Protein AF-A0A8C2F950-F1 (afdb_monomer_lite)

Sequence (141 aa):
FVITGFSYAFPKAVSVFFKELIREFGVGYSDTAWISSILLAMLYGSGPICSILVNRFGCRPVMMVGGLFASLGMILASFATNIIHIYLCTGVITGLGLALNFQPSLIMLNRYFSEKRPLANGLETKPKPKPKLLDFTVFRD

InterPro domains:
  IPR011701 Major facilitator superfamily [PF07690] (2-123)
  IPR020846 Major facilitator superfamily domain [PS50850] (1-141)
  IPR036259 MFS transporter superfamily [G3DSA:1.20.1250.20] (1-124)
  IPR036259 MFS transporter superfamily [SSF103473] (2-123)
  IPR050327 Proton-linked Monocarboxylate Transporter [PTHR11360] (1-123)

pLDDT: mean 77.8, std 14.7, range [38.25, 92.0]

Radius of gyration: 22.77 Å; chains: 1; bounding box: 57×47×56 Å

Structure (mmCIF, N/CA/C/O backbone):
data_AF-A0A8C2F950-F1
#
_entry.id   AF-A0A8C2F950-F1
#
loop_
_atom_site.group_PDB
_atom_site.id
_atom_site.type_symbol
_atom_site.label_atom_id
_atom_site.label_alt_id
_atom_site.label_comp_id
_atom_site.label_asym_id
_atom_site.label_entity_id
_atom_site.label_seq_id
_atom_site.pdbx_PDB_ins_code
_atom_site.Cartn_x
_atom_site.Cartn_y
_atom_site.Cartn_z
_atom_site.occupancy
_atom_site.B_iso_or_equiv
_atom_site.auth_seq_id
_atom_site.auth_comp_id
_atom_site.auth_asym_id
_atom_site.auth_atom_id
_atom_site.pdbx_PDB_model_num
ATOM 1 N N . PHE A 1 1 ? 12.303 7.843 -8.791 1.00 64.69 1 PHE A N 1
ATOM 2 C CA . PHE A 1 1 ? 12.744 8.637 -7.623 1.00 64.69 1 PHE A CA 1
ATOM 3 C C . PHE A 1 1 ? 11.556 9.201 -6.848 1.00 64.69 1 PHE A C 1
ATOM 5 O O . PHE A 1 1 ? 11.370 8.787 -5.716 1.00 64.69 1 PHE A O 1
ATOM 12 N N . VAL A 1 2 ? 10.697 10.037 -7.455 1.00 76.44 2 VAL A N 1
ATOM 13 C CA . VAL A 1 2 ? 9.498 10.604 -6.790 1.00 76.44 2 VAL A CA 1
ATOM 14 C C . VAL A 1 2 ? 8.571 9.525 -6.206 1.00 76.44 2 VAL A C 1
ATOM 16 O O . VAL A 1 2 ? 8.246 9.574 -5.027 1.00 76.44 2 VAL A O 1
ATOM 19 N N . ILE A 1 3 ? 8.225 8.494 -6.987 1.00 76.38 3 ILE A N 1
ATOM 20 C CA . ILE A 1 3 ? 7.341 7.389 -6.553 1.00 76.38 3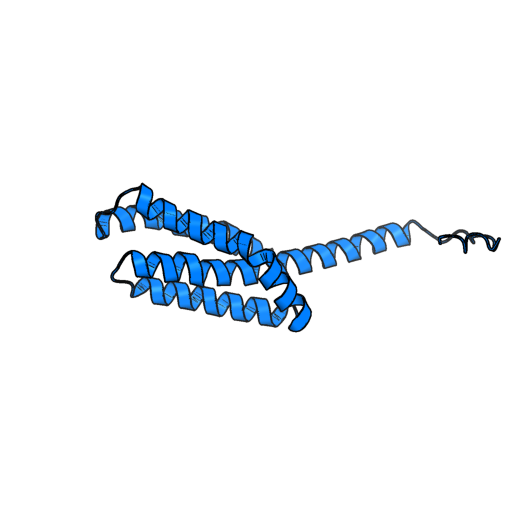 ILE A CA 1
ATOM 21 C C . ILE A 1 3 ? 7.955 6.578 -5.402 1.00 76.38 3 ILE A C 1
ATOM 23 O O . ILE A 1 3 ? 7.273 6.191 -4.456 1.00 76.38 3 ILE A O 1
ATOM 27 N N . THR A 1 4 ? 9.266 6.345 -5.468 1.00 77.00 4 THR A N 1
ATOM 28 C CA . THR A 1 4 ? 10.018 5.653 -4.417 1.00 77.00 4 THR A CA 1
ATOM 29 C C . THR A 1 4 ? 10.016 6.475 -3.127 1.00 77.00 4 THR A C 1
ATOM 31 O O . THR A 1 4 ? 9.742 5.932 -2.063 1.00 77.00 4 THR A O 1
ATOM 34 N N . GLY A 1 5 ? 10.244 7.790 -3.222 1.00 80.81 5 GLY A N 1
ATOM 35 C CA . GLY A 1 5 ? 10.156 8.710 -2.086 1.00 80.81 5 GLY A CA 1
ATOM 36 C C . GLY A 1 5 ? 8.760 8.733 -1.464 1.00 80.81 5 GLY A C 1
ATOM 37 O O . GLY A 1 5 ? 8.637 8.600 -0.250 1.00 80.81 5 GLY A O 1
ATOM 38 N N . PHE A 1 6 ? 7.712 8.798 -2.290 1.00 81.06 6 PHE A N 1
ATOM 39 C CA . PHE A 1 6 ? 6.324 8.720 -1.830 1.00 81.06 6 PHE A CA 1
ATOM 40 C C . PHE A 1 6 ? 6.038 7.407 -1.090 1.00 81.06 6 PHE A C 1
ATOM 42 O O . PHE A 1 6 ? 5.503 7.432 0.014 1.00 81.06 6 PHE A O 1
ATOM 49 N N . SER A 1 7 ? 6.471 6.268 -1.640 1.00 80.69 7 SER A N 1
ATOM 50 C CA . SER A 1 7 ? 6.240 4.950 -1.029 1.00 80.69 7 SER A CA 1
ATOM 51 C C . SER A 1 7 ? 6.918 4.792 0.336 1.00 80.69 7 SER A C 1
ATOM 53 O O . SER A 1 7 ? 6.378 4.112 1.200 1.00 80.69 7 SER A O 1
ATOM 55 N N . TYR A 1 8 ? 8.071 5.431 0.563 1.00 80.19 8 TYR A N 1
ATOM 56 C CA . TYR A 1 8 ? 8.733 5.428 1.874 1.00 80.19 8 TYR A CA 1
ATOM 57 C C . TYR A 1 8 ? 8.179 6.480 2.843 1.00 80.19 8 TYR A C 1
ATOM 59 O O . TYR A 1 8 ? 8.191 6.262 4.056 1.00 80.19 8 TYR A O 1
ATOM 67 N N . ALA A 1 9 ? 7.709 7.621 2.335 1.00 84.31 9 ALA A N 1
ATOM 68 C CA . ALA A 1 9 ? 7.121 8.679 3.154 1.00 84.31 9 ALA A CA 1
ATOM 69 C C . ALA A 1 9 ? 5.719 8.306 3.653 1.00 84.31 9 ALA A C 1
ATOM 71 O O . ALA A 1 9 ? 5.360 8.635 4.783 1.00 84.31 9 ALA A O 1
ATOM 72 N N . PHE A 1 10 ? 4.945 7.584 2.842 1.00 82.00 10 PHE A N 1
ATOM 73 C CA . PHE A 1 10 ? 3.549 7.282 3.131 1.00 82.00 10 PHE A CA 1
ATOM 74 C C . PHE A 1 10 ? 3.343 6.465 4.422 1.00 82.00 10 PHE A C 1
ATOM 76 O O . PHE A 1 10 ? 2.598 6.934 5.281 1.00 82.00 10 PHE A O 1
ATOM 83 N N . PRO A 1 11 ? 4.035 5.329 4.665 1.00 79.81 11 PRO A N 1
ATOM 84 C CA . PRO A 1 11 ? 3.898 4.591 5.923 1.00 79.81 11 PRO A CA 1
ATOM 85 C C . PRO A 1 11 ? 4.268 5.438 7.146 1.00 79.81 11 PRO A C 1
ATOM 87 O O . PRO A 1 11 ? 3.645 5.319 8.196 1.00 79.81 11 PRO A O 1
ATOM 90 N N . LYS A 1 12 ? 5.255 6.337 7.013 1.00 81.31 12 LYS A N 1
ATOM 91 C CA . LYS A 1 12 ? 5.642 7.248 8.100 1.00 81.31 12 LYS A CA 1
ATOM 92 C C . LYS A 1 12 ? 4.563 8.286 8.393 1.00 81.31 12 LYS A C 1
ATOM 94 O O . LYS A 1 12 ? 4.314 8.564 9.560 1.00 81.31 12 LYS A O 1
ATOM 99 N N . ALA A 1 13 ? 3.931 8.837 7.358 1.00 85.00 13 ALA A N 1
ATOM 100 C CA . ALA A 1 13 ? 2.818 9.765 7.522 1.00 85.00 13 ALA A CA 1
ATOM 101 C C . ALA A 1 13 ? 1.617 9.073 8.185 1.00 85.00 13 ALA A C 1
ATOM 103 O O . ALA A 1 13 ? 1.060 9.610 9.138 1.00 85.00 13 ALA A O 1
ATOM 104 N N . VAL A 1 14 ? 1.282 7.851 7.752 1.00 81.19 14 VAL A N 1
ATOM 105 C CA . VAL A 1 14 ? 0.211 7.033 8.349 1.00 81.19 14 VAL A CA 1
ATOM 106 C C . VAL A 1 14 ? 0.457 6.780 9.842 1.00 81.19 14 VAL A C 1
ATOM 108 O O . VAL A 1 14 ? -0.471 6.904 10.638 1.00 81.19 14 VAL A O 1
ATOM 111 N N . SER A 1 15 ? 1.706 6.541 10.251 1.00 82.56 15 SER A N 1
ATOM 112 C CA . SER A 1 15 ? 2.059 6.351 11.666 1.00 82.56 15 SER A CA 1
ATOM 113 C C . SER A 1 15 ? 1.760 7.558 12.565 1.00 82.56 15 SER A C 1
ATOM 115 O O . SER A 1 15 ? 1.595 7.379 13.769 1.00 82.56 15 SER A O 1
ATOM 117 N N . VAL A 1 16 ? 1.677 8.783 12.030 1.00 86.38 16 VAL A N 1
ATOM 118 C CA . VAL A 1 16 ? 1.291 9.966 12.826 1.00 86.38 16 VAL A CA 1
ATOM 119 C C . VAL A 1 16 ? -0.190 9.906 13.205 1.00 86.38 16 VAL A C 1
ATOM 121 O O . VAL A 1 16 ? -0.550 10.239 14.334 1.00 86.38 16 VAL A O 1
ATOM 124 N N . PHE A 1 17 ? -1.038 9.400 12.305 1.00 83.56 17 PHE A N 1
ATOM 125 C CA . PHE A 1 17 ? -2.477 9.256 12.544 1.00 83.56 17 PHE A CA 1
ATOM 126 C C . PHE A 1 17 ? -2.809 8.201 13.602 1.00 83.56 17 PHE A C 1
ATOM 128 O O . PHE A 1 17 ? -3.893 8.232 14.173 1.00 83.56 17 PHE A O 1
ATOM 135 N N . PHE A 1 18 ? -1.880 7.298 13.919 1.00 83.19 18 PHE A N 1
ATOM 136 C CA . PHE A 1 18 ? -2.088 6.252 14.921 1.00 83.19 18 PHE A CA 1
ATOM 137 C C . PHE A 1 18 ? -2.426 6.795 16.306 1.00 83.19 18 PHE A C 1
ATOM 139 O O . PHE A 1 18 ? -3.241 6.200 17.005 1.00 83.19 18 PHE A O 1
ATOM 146 N N . LYS A 1 19 ? -1.852 7.940 16.695 1.00 83.25 19 LYS A N 1
ATOM 147 C CA . LYS A 1 19 ? -2.196 8.574 17.974 1.00 83.25 19 LYS A CA 1
ATOM 148 C C . LYS A 1 19 ? -3.648 9.041 18.020 1.00 83.25 19 LYS A C 1
ATOM 150 O O . LYS A 1 19 ? -4.303 8.837 19.036 1.00 83.25 19 LYS A O 1
ATOM 155 N N . GLU A 1 20 ? -4.143 9.640 16.941 1.00 85.50 20 GLU A N 1
ATOM 156 C CA . GLU A 1 20 ? -5.535 10.099 16.879 1.00 85.50 20 GLU A CA 1
ATOM 157 C C . GLU A 1 20 ? -6.505 8.919 16.777 1.00 85.50 20 GLU A C 1
ATOM 159 O O . GLU A 1 20 ? -7.503 8.889 17.486 1.00 85.50 20 GLU A O 1
ATOM 164 N N . LEU A 1 21 ? -6.152 7.881 16.013 1.00 83.25 21 LEU A N 1
ATOM 165 C CA . LEU A 1 21 ? -6.899 6.621 15.931 1.00 83.25 21 LEU A CA 1
ATOM 166 C C . LEU A 1 21 ? -7.121 5.969 17.303 1.00 83.25 21 LEU A C 1
ATOM 168 O O . LEU A 1 21 ? -8.235 5.561 17.624 1.00 83.25 21 LEU A O 1
ATOM 172 N N . ILE A 1 22 ? -6.078 5.913 18.133 1.00 84.62 22 ILE A N 1
ATOM 173 C CA . ILE A 1 22 ? -6.172 5.409 19.512 1.00 84.62 22 ILE A CA 1
ATOM 174 C C . ILE A 1 22 ? -7.129 6.268 20.343 1.00 84.62 22 ILE A C 1
ATOM 176 O O . ILE A 1 22 ? -7.908 5.739 21.134 1.00 84.62 22 ILE A O 1
ATOM 180 N N . ARG A 1 23 ? -7.083 7.591 20.164 1.00 83.38 23 ARG A N 1
ATOM 181 C CA . ARG A 1 23 ? -7.877 8.545 20.943 1.00 83.38 23 ARG A CA 1
ATOM 182 C C . ARG A 1 23 ? -9.359 8.519 20.575 1.00 83.38 23 ARG A C 1
ATOM 184 O O . ARG A 1 23 ? -10.197 8.660 21.457 1.00 83.38 23 ARG A O 1
ATOM 191 N N . GLU A 1 24 ? -9.664 8.331 19.297 1.00 83.00 24 GLU A N 1
ATOM 192 C CA . GLU A 1 24 ? -11.024 8.391 18.757 1.00 83.00 24 GLU A CA 1
ATOM 193 C C . GLU A 1 24 ? -11.761 7.053 18.868 1.00 83.00 24 GLU A C 1
ATOM 195 O O . GLU A 1 24 ? -12.936 7.022 19.226 1.00 83.00 24 GLU A O 1
ATOM 200 N N . PHE A 1 25 ? -11.061 5.935 18.650 1.00 80.12 25 PHE A N 1
ATOM 201 C CA . PHE A 1 25 ? -11.647 4.596 18.762 1.00 80.12 25 PHE A CA 1
ATOM 202 C C . PHE A 1 25 ? -11.437 3.944 20.138 1.00 80.12 25 PHE A C 1
ATOM 204 O O . PHE A 1 25 ? -12.017 2.893 20.401 1.00 80.12 25 PHE A O 1
ATOM 211 N N . GLY A 1 26 ? -10.610 4.528 21.015 1.00 78.56 26 GLY A N 1
ATOM 212 C CA . GLY A 1 26 ? -10.317 3.978 22.347 1.00 78.56 26 GLY A CA 1
ATOM 213 C C . GLY A 1 26 ? -9.576 2.634 22.321 1.00 78.56 26 GLY A C 1
ATOM 214 O O . GLY A 1 26 ? -9.678 1.853 23.264 1.00 78.56 26 GLY A O 1
ATOM 215 N N . VAL A 1 27 ? -8.870 2.338 21.227 1.00 79.94 27 VAL A N 1
ATOM 216 C CA . VAL A 1 27 ? -8.220 1.044 20.960 1.00 79.94 27 VAL A CA 1
ATOM 217 C C . VAL A 1 27 ? -6.797 0.973 21.506 1.00 79.94 27 VAL A C 1
ATOM 219 O O . VAL A 1 27 ? -6.133 1.991 21.703 1.00 79.94 27 VAL A O 1
ATOM 222 N N . GLY A 1 28 ? -6.295 -0.241 21.736 1.00 82.81 28 GLY A N 1
ATOM 223 C CA . GLY A 1 28 ? -4.949 -0.441 22.261 1.00 82.81 28 GLY A CA 1
ATOM 224 C C . GLY A 1 28 ? -3.845 -0.064 21.265 1.00 82.81 28 GLY A C 1
ATOM 225 O O . GLY A 1 28 ? -4.020 -0.071 20.043 1.00 82.81 28 GLY A O 1
ATOM 226 N N . TYR A 1 29 ? -2.640 0.185 21.786 1.00 81.06 29 TYR A N 1
ATOM 227 C CA . TYR A 1 29 ? -1.440 0.358 20.955 1.00 81.06 29 TYR A CA 1
ATOM 228 C C . TYR A 1 29 ? -1.169 -0.866 20.065 1.00 81.06 29 TYR A C 1
ATOM 230 O O . TYR A 1 29 ? -0.753 -0.710 18.917 1.00 81.06 29 TYR A O 1
ATOM 238 N N . SER A 1 30 ? -1.449 -2.072 20.571 1.00 84.81 30 SER A N 1
ATOM 239 C CA . SER A 1 30 ? -1.307 -3.327 19.826 1.00 84.81 30 SER A CA 1
ATOM 240 C C . SER A 1 30 ? -2.205 -3.362 18.592 1.00 84.81 30 SER A C 1
ATOM 242 O O . SER A 1 30 ? -1.740 -3.716 17.512 1.00 84.81 30 SER A O 1
ATOM 244 N N . ASP A 1 31 ? -3.461 -2.932 18.725 1.00 83.81 31 ASP A N 1
ATOM 245 C CA . ASP A 1 31 ? -4.436 -2.921 17.630 1.00 83.81 31 ASP A CA 1
ATOM 246 C C . ASP A 1 31 ? -3.975 -1.988 16.511 1.00 83.81 31 ASP A C 1
ATOM 248 O O . ASP A 1 31 ? -4.006 -2.330 15.331 1.00 83.81 31 ASP A O 1
ATOM 252 N N . THR A 1 32 ? -3.455 -0.820 16.865 1.00 82.88 32 THR A N 1
ATOM 253 C CA . THR A 1 32 ? -2.997 0.148 15.865 1.00 82.88 32 THR A CA 1
ATOM 254 C C . THR A 1 32 ? -1.702 -0.312 15.178 1.00 82.88 32 THR A C 1
ATOM 256 O O . THR A 1 32 ? -1.518 -0.097 13.978 1.00 82.88 32 THR A O 1
ATOM 259 N N . ALA A 1 33 ? -0.831 -1.033 15.894 1.00 85.94 33 ALA A N 1
ATOM 260 C CA . ALA A 1 33 ? 0.381 -1.623 15.323 1.00 85.94 33 ALA A CA 1
ATOM 261 C C . ALA A 1 33 ? 0.077 -2.662 14.227 1.00 85.94 33 ALA A C 1
ATOM 263 O O . ALA A 1 33 ? 0.827 -2.753 13.249 1.00 85.94 33 ALA A O 1
ATOM 264 N N . TRP A 1 34 ? -1.045 -3.386 14.328 1.00 87.12 34 TRP A N 1
ATOM 265 C CA . TRP A 1 34 ? -1.484 -4.307 13.276 1.00 87.12 34 TRP A CA 1
ATOM 266 C C . TRP A 1 34 ? -1.721 -3.608 11.934 1.00 87.12 34 TRP A C 1
ATOM 268 O O . TRP A 1 34 ? -1.426 -4.208 10.902 1.00 87.12 34 TRP A O 1
ATOM 278 N N . ILE A 1 35 ? -2.156 -2.338 11.917 1.00 86.94 35 ILE A N 1
ATOM 279 C CA . ILE A 1 35 ? -2.349 -1.575 10.668 1.00 86.94 35 ILE A CA 1
ATOM 280 C C . ILE A 1 35 ? -1.028 -1.499 9.895 1.00 86.94 35 ILE A C 1
ATOM 282 O O . ILE A 1 35 ? -0.968 -1.867 8.720 1.00 86.94 35 ILE A O 1
ATOM 286 N N . SER A 1 36 ? 0.041 -1.057 10.564 1.00 86.44 36 SER A N 1
ATOM 287 C CA . SER A 1 36 ? 1.368 -0.946 9.950 1.00 86.44 36 SER A CA 1
ATOM 288 C C . SER A 1 36 ? 1.941 -2.303 9.569 1.00 86.44 36 SER A C 1
ATOM 290 O O . SER A 1 36 ? 2.508 -2.433 8.485 1.00 86.44 36 SER A O 1
ATOM 292 N N . SER A 1 37 ? 1.769 -3.321 10.415 1.00 89.69 37 SER A N 1
ATOM 293 C CA . SER A 1 37 ? 2.235 -4.677 10.111 1.00 89.69 37 SER A CA 1
ATOM 294 C C . SER A 1 37 ? 1.567 -5.238 8.858 1.00 89.69 37 SER A C 1
ATOM 296 O O . SER A 1 37 ? 2.264 -5.759 7.992 1.00 89.69 37 SER A O 1
ATOM 298 N N . ILE A 1 38 ? 0.247 -5.083 8.713 1.00 90.75 38 ILE A N 1
ATOM 299 C CA . ILE A 1 38 ? -0.494 -5.530 7.524 1.00 90.75 38 ILE A CA 1
ATOM 300 C C . ILE A 1 38 ? -0.067 -4.722 6.296 1.00 90.75 38 ILE A C 1
ATOM 302 O O . ILE A 1 38 ? 0.189 -5.304 5.245 1.00 90.75 38 ILE A O 1
ATOM 306 N N . LEU A 1 39 ? 0.071 -3.401 6.425 1.00 88.56 39 LEU A N 1
ATOM 307 C CA . LEU A 1 39 ? 0.513 -2.544 5.325 1.00 88.56 39 LEU A CA 1
ATOM 308 C C . LEU A 1 39 ? 1.897 -2.959 4.807 1.00 88.56 39 LEU A C 1
ATOM 310 O O . LEU A 1 39 ? 2.076 -3.119 3.599 1.00 88.56 39 LEU A O 1
ATOM 314 N N . LEU A 1 40 ? 2.866 -3.183 5.702 1.00 87.25 40 LEU A N 1
ATOM 315 C CA . LEU A 1 40 ? 4.195 -3.672 5.323 1.00 87.25 40 LEU A CA 1
ATOM 316 C C . LEU A 1 40 ? 4.134 -5.101 4.771 1.00 87.25 40 LEU A C 1
ATOM 318 O O . LEU A 1 40 ? 4.791 -5.392 3.771 1.00 87.25 40 LEU A O 1
ATOM 322 N N . ALA A 1 41 ? 3.342 -5.985 5.381 1.00 90.62 41 ALA A N 1
ATOM 323 C CA . ALA A 1 41 ? 3.176 -7.356 4.908 1.00 90.62 41 ALA A CA 1
ATOM 324 C C . ALA A 1 41 ? 2.636 -7.388 3.475 1.00 90.62 41 ALA A C 1
ATOM 326 O O . ALA A 1 41 ? 3.137 -8.154 2.658 1.00 90.62 41 ALA A O 1
ATOM 327 N N . MET A 1 42 ? 1.687 -6.517 3.130 1.00 89.25 42 MET A N 1
ATOM 328 C CA . MET A 1 42 ? 1.188 -6.393 1.760 1.00 89.25 42 MET A CA 1
ATOM 329 C C . MET A 1 42 ? 2.218 -5.747 0.831 1.00 89.25 42 MET A C 1
ATOM 331 O O . MET A 1 42 ? 2.380 -6.211 -0.301 1.00 89.25 42 MET A O 1
ATOM 335 N N . LEU A 1 43 ? 2.952 -4.734 1.305 1.00 86.50 43 LEU A N 1
ATOM 336 C CA . LEU A 1 43 ? 4.001 -4.061 0.536 1.00 86.50 43 LEU A CA 1
ATOM 337 C C . LEU A 1 43 ? 5.086 -5.039 0.066 1.00 86.50 43 LEU A C 1
ATOM 339 O O . LEU A 1 43 ? 5.455 -5.039 -1.107 1.00 86.50 43 LEU A O 1
ATOM 343 N N . TYR A 1 44 ? 5.576 -5.885 0.972 1.00 84.94 44 TYR A N 1
ATOM 344 C CA . TYR A 1 44 ? 6.621 -6.865 0.666 1.00 84.94 44 TYR A CA 1
ATOM 345 C C . TYR A 1 44 ? 6.056 -8.183 0.118 1.00 84.94 44 TYR A C 1
ATOM 347 O O . TYR A 1 44 ? 6.646 -8.787 -0.778 1.00 84.94 44 TYR A O 1
ATOM 355 N N . GLY A 1 45 ? 4.896 -8.619 0.609 1.00 87.25 45 GLY A N 1
ATOM 356 C CA . GLY A 1 45 ? 4.276 -9.896 0.251 1.00 87.25 45 GLY A CA 1
ATOM 357 C C . GLY A 1 45 ? 3.695 -9.933 -1.161 1.00 87.25 45 GLY A C 1
ATOM 358 O O . GLY A 1 45 ? 3.652 -10.993 -1.779 1.00 87.25 45 GLY A O 1
ATOM 359 N N . SER A 1 46 ? 3.310 -8.785 -1.727 1.00 86.50 46 SER A N 1
ATOM 360 C CA . SER A 1 46 ? 2.790 -8.709 -3.102 1.00 86.50 46 SER A CA 1
ATOM 361 C C . SER A 1 46 ? 3.872 -8.541 -4.180 1.00 86.50 46 SER A C 1
ATOM 363 O O . SER A 1 46 ? 3.553 -8.343 -5.355 1.00 86.50 46 SER A O 1
ATOM 365 N N . GLY A 1 47 ? 5.152 -8.705 -3.825 1.00 83.62 47 GLY A N 1
ATOM 366 C CA . GLY A 1 47 ? 6.282 -8.711 -4.760 1.00 83.62 47 GLY A CA 1
ATOM 367 C C . GLY A 1 47 ? 6.106 -9.612 -6.000 1.00 83.62 47 GLY A C 1
ATOM 368 O O . GLY A 1 47 ? 6.250 -9.109 -7.120 1.00 83.62 47 GLY A O 1
ATOM 369 N N . PRO A 1 48 ? 5.759 -10.913 -5.867 1.00 85.12 48 PRO A N 1
ATOM 370 C CA . PRO A 1 48 ? 5.568 -11.793 -7.024 1.00 85.12 48 PRO A CA 1
ATOM 371 C C . PRO A 1 48 ? 4.362 -11.391 -7.884 1.00 85.12 48 PRO A C 1
ATOM 373 O O . PRO A 1 48 ? 4.449 -11.410 -9.111 1.00 85.12 48 PRO A O 1
ATOM 376 N N . ILE A 1 49 ? 3.266 -10.952 -7.258 1.00 85.81 49 ILE A N 1
ATOM 377 C CA . ILE A 1 49 ? 2.060 -10.474 -7.954 1.00 85.81 49 ILE A CA 1
ATOM 378 C C . ILE A 1 49 ? 2.390 -9.245 -8.802 1.00 85.81 49 ILE A C 1
ATOM 380 O O . ILE A 1 49 ? 2.045 -9.195 -9.985 1.00 85.81 49 ILE A O 1
ATOM 384 N N . CYS A 1 50 ? 3.125 -8.291 -8.228 1.00 84.31 50 CYS A N 1
ATOM 385 C CA . CYS A 1 50 ? 3.599 -7.116 -8.948 1.00 84.31 50 CYS A CA 1
ATOM 386 C C . CYS A 1 50 ? 4.500 -7.503 -10.126 1.00 84.31 50 CYS A C 1
ATOM 388 O O . CYS A 1 50 ? 4.356 -6.944 -11.211 1.00 84.31 50 CYS A O 1
ATOM 390 N N . SER A 1 51 ? 5.402 -8.471 -9.937 1.00 84.25 51 SER A N 1
ATOM 391 C CA . SER A 1 51 ? 6.299 -8.950 -10.997 1.00 84.25 51 SER A CA 1
ATOM 392 C C . SER A 1 51 ? 5.523 -9.504 -12.198 1.00 84.25 51 SER A C 1
ATOM 394 O O . SER A 1 51 ? 5.773 -9.110 -13.339 1.00 84.25 51 SER A O 1
ATOM 396 N N . ILE A 1 52 ? 4.514 -10.346 -11.946 1.00 85.56 52 ILE A N 1
ATOM 397 C CA . ILE A 1 52 ? 3.667 -10.927 -12.998 1.00 85.56 52 ILE A CA 1
ATOM 398 C C . ILE A 1 52 ? 2.871 -9.832 -13.722 1.00 85.56 52 ILE A C 1
ATOM 400 O O . ILE A 1 52 ? 2.826 -9.814 -14.955 1.00 85.56 52 ILE A O 1
ATOM 404 N N . LEU A 1 53 ? 2.277 -8.892 -12.976 1.00 83.50 53 LEU A N 1
ATOM 405 C CA . LEU A 1 53 ? 1.506 -7.785 -13.550 1.00 83.50 53 LEU A CA 1
ATOM 406 C C . LEU A 1 53 ? 2.364 -6.894 -14.449 1.00 83.50 53 LEU A C 1
ATOM 408 O O . LEU A 1 53 ? 1.951 -6.561 -15.560 1.00 83.50 53 LEU A O 1
ATOM 412 N N . VAL A 1 54 ? 3.566 -6.538 -13.994 1.00 83.50 54 VAL A N 1
ATOM 413 C CA . VAL A 1 54 ? 4.505 -5.717 -14.767 1.00 83.50 54 VAL A CA 1
ATOM 414 C C . VAL A 1 54 ? 4.966 -6.447 -16.024 1.00 83.50 54 VAL A C 1
ATOM 416 O O . VAL A 1 54 ? 5.070 -5.816 -17.075 1.00 83.50 54 VAL A O 1
ATOM 419 N N . ASN A 1 55 ? 5.196 -7.759 -15.952 1.00 83.56 55 ASN A N 1
ATOM 420 C CA . ASN A 1 55 ? 5.607 -8.538 -17.118 1.00 83.56 55 ASN A CA 1
ATOM 421 C C . ASN A 1 55 ? 4.496 -8.631 -18.181 1.00 83.56 55 ASN A C 1
ATOM 423 O O . ASN A 1 55 ? 4.784 -8.629 -19.374 1.00 83.56 55 ASN A O 1
ATOM 427 N N . ARG A 1 56 ? 3.222 -8.678 -17.764 1.00 85.75 56 ARG A N 1
ATOM 428 C CA . ARG A 1 56 ? 2.079 -8.830 -18.681 1.00 85.75 56 ARG A CA 1
ATOM 429 C C . ARG A 1 56 ? 1.545 -7.507 -19.238 1.00 85.75 56 ARG A C 1
ATOM 431 O O . ARG A 1 56 ? 1.204 -7.445 -20.413 1.00 85.75 56 ARG A O 1
ATOM 438 N N . PHE A 1 57 ? 1.451 -6.468 -18.406 1.00 81.25 57 PHE A N 1
ATOM 439 C CA . PHE A 1 57 ? 0.832 -5.181 -18.761 1.00 81.25 57 PHE A CA 1
ATOM 440 C C . PHE A 1 57 ? 1.847 -4.040 -18.944 1.00 81.25 57 PHE A C 1
ATOM 442 O O . PHE A 1 57 ? 1.496 -2.970 -19.440 1.00 81.25 57 PHE A O 1
ATOM 449 N N . GLY A 1 58 ? 3.110 -4.246 -18.562 1.00 82.19 58 GLY A N 1
ATOM 450 C CA . GLY A 1 58 ? 4.149 -3.217 -18.565 1.00 82.19 58 GLY A CA 1
ATOM 451 C C . GLY A 1 58 ? 4.118 -2.309 -17.327 1.00 82.19 58 GLY A C 1
ATOM 452 O O . GLY A 1 58 ? 3.148 -2.260 -16.576 1.00 82.19 58 GLY A O 1
ATOM 453 N N . CYS A 1 59 ? 5.192 -1.542 -17.106 1.00 79.69 59 CYS A N 1
ATOM 454 C CA . CYS A 1 59 ? 5.332 -0.700 -15.905 1.00 79.69 59 CYS A CA 1
ATOM 455 C C . CYS A 1 59 ? 4.320 0.456 -15.817 1.00 79.69 59 CYS A C 1
ATOM 457 O O . CYS A 1 59 ? 3.909 0.824 -14.721 1.00 79.69 59 CYS A O 1
ATOM 459 N N . ARG A 1 60 ? 3.942 1.069 -16.947 1.00 82.12 60 ARG A N 1
ATOM 460 C CA . ARG A 1 60 ? 3.117 2.293 -16.972 1.00 82.12 60 ARG A CA 1
ATOM 461 C C . ARG A 1 60 ? 1.694 2.099 -16.419 1.00 82.12 60 ARG A C 1
ATOM 463 O O . ARG A 1 60 ? 1.351 2.813 -15.477 1.00 82.12 60 ARG A O 1
ATOM 470 N N . PRO A 1 61 ? 0.872 1.173 -16.950 1.00 85.06 61 PRO A N 1
ATOM 471 C CA . PRO A 1 61 ? -0.496 1.001 -16.464 1.00 85.06 61 PRO A CA 1
ATOM 472 C C . PRO A 1 61 ? -0.538 0.458 -15.033 1.00 85.06 61 PRO A C 1
ATOM 474 O O . PRO A 1 61 ? -1.393 0.871 -14.257 1.00 85.06 61 PRO A O 1
ATOM 477 N N . VAL A 1 62 ? 0.422 -0.389 -14.643 1.00 87.38 62 VAL A N 1
ATOM 478 C CA . VAL A 1 62 ? 0.500 -0.928 -13.275 1.00 87.38 62 VAL A CA 1
ATOM 479 C C . VAL A 1 62 ? 0.683 0.190 -12.241 1.00 87.38 62 VAL A C 1
ATOM 481 O O . VAL A 1 62 ? -0.013 0.195 -11.228 1.00 87.38 62 VAL A O 1
ATOM 484 N N . MET A 1 63 ? 1.534 1.187 -12.521 1.00 85.81 63 MET A N 1
ATOM 485 C CA . MET A 1 63 ? 1.687 2.358 -11.643 1.00 85.81 63 MET A CA 1
ATOM 486 C C . MET A 1 63 ? 0.402 3.197 -11.555 1.00 85.81 63 MET A C 1
ATOM 488 O O . MET A 1 63 ? 0.018 3.617 -10.465 1.00 85.81 63 MET A O 1
ATOM 492 N N . MET A 1 64 ? -0.298 3.415 -12.677 1.00 88.31 64 MET A N 1
ATOM 493 C CA . MET A 1 64 ? -1.567 4.161 -12.679 1.00 88.31 64 MET A CA 1
ATOM 494 C C . MET A 1 64 ? -2.647 3.459 -11.848 1.00 88.31 64 MET A C 1
ATOM 496 O O . MET A 1 64 ? -3.297 4.096 -11.019 1.00 88.31 64 MET A O 1
ATOM 500 N N . VAL A 1 65 ? -2.799 2.142 -12.017 1.00 90.12 65 VAL A N 1
ATOM 501 C CA . VAL A 1 65 ? -3.761 1.339 -11.247 1.00 90.12 65 VAL A CA 1
ATOM 502 C C . VAL A 1 65 ? -3.400 1.327 -9.763 1.00 90.12 65 VAL A C 1
ATOM 504 O O . VAL A 1 65 ? -4.282 1.496 -8.923 1.00 90.12 65 VAL A O 1
ATOM 507 N N . GLY A 1 66 ? -2.115 1.204 -9.420 1.00 88.94 66 GLY A N 1
ATOM 508 C CA . GLY A 1 66 ? -1.669 1.275 -8.029 1.00 88.94 66 GLY A CA 1
ATOM 509 C C . GLY A 1 66 ? -2.000 2.619 -7.371 1.00 88.94 66 GLY A C 1
ATOM 510 O O . GLY A 1 66 ? -2.426 2.653 -6.218 1.00 88.94 66 GLY A O 1
ATOM 511 N N . GLY A 1 67 ? -1.845 3.732 -8.099 1.00 88.44 67 GLY A N 1
ATOM 512 C CA . GLY A 1 67 ? -2.196 5.070 -7.604 1.00 88.44 67 GLY A CA 1
ATOM 513 C C . GLY A 1 67 ? -3.704 5.256 -7.401 1.00 88.44 67 GLY A C 1
ATOM 514 O O . GLY A 1 67 ? -4.132 5.839 -6.402 1.00 88.44 67 GLY A O 1
ATOM 515 N N . LEU A 1 68 ? -4.519 4.700 -8.303 1.00 91.38 68 LEU A N 1
ATOM 516 C CA . LEU A 1 68 ? -5.977 4.657 -8.149 1.00 91.38 68 LEU A CA 1
ATOM 517 C C . LEU A 1 68 ? -6.388 3.836 -6.923 1.00 91.38 68 LEU A C 1
ATOM 519 O O . LEU A 1 68 ? -7.200 4.295 -6.129 1.00 91.38 68 LEU A O 1
ATOM 523 N N . PHE A 1 69 ? -5.781 2.669 -6.709 1.00 90.56 69 PHE A N 1
ATOM 524 C CA . PHE A 1 69 ? -6.0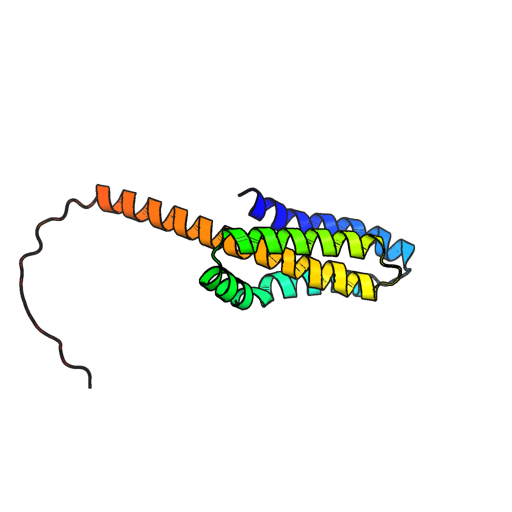38 1.861 -5.514 1.00 90.56 69 PHE A CA 1
ATOM 525 C C . PHE A 1 69 ? -5.635 2.584 -4.224 1.00 90.56 69 PHE A C 1
ATOM 527 O O . PHE A 1 69 ? -6.394 2.574 -3.260 1.00 90.56 69 PHE A O 1
ATOM 534 N N . ALA A 1 70 ? -4.480 3.254 -4.209 1.00 88.94 70 ALA A N 1
ATOM 535 C CA . ALA A 1 70 ? -4.025 4.002 -3.039 1.00 88.94 70 ALA A CA 1
ATOM 536 C C . ALA A 1 70 ? -4.946 5.191 -2.708 1.00 88.94 70 ALA A C 1
ATOM 538 O O . ALA A 1 70 ? -5.291 5.399 -1.546 1.00 88.94 70 ALA A O 1
ATOM 539 N N . SER A 1 71 ? -5.382 5.946 -3.721 1.00 90.00 71 SER A N 1
ATOM 540 C CA . SER A 1 71 ? -6.335 7.050 -3.528 1.00 90.00 71 SER A CA 1
ATOM 541 C C . SER A 1 71 ? -7.708 6.547 -3.082 1.00 90.00 71 SER A C 1
ATOM 543 O O . SER A 1 71 ? -8.267 7.083 -2.127 1.00 90.00 71 SER A O 1
ATOM 545 N N . LEU A 1 72 ? -8.215 5.471 -3.689 1.00 92.00 72 LEU A N 1
ATOM 546 C CA . LEU A 1 72 ? -9.477 4.848 -3.294 1.00 92.00 72 LEU A CA 1
ATOM 547 C C . LEU A 1 72 ? -9.426 4.334 -1.848 1.00 92.00 72 LEU A C 1
ATOM 549 O O . LEU A 1 72 ? -10.341 4.600 -1.074 1.00 92.00 72 LEU A O 1
ATOM 553 N N . GLY A 1 73 ? -8.342 3.656 -1.463 1.00 90.12 73 GLY A N 1
ATOM 554 C CA . GLY A 1 73 ? -8.142 3.167 -0.099 1.00 90.12 73 GLY A CA 1
ATOM 555 C C . GLY A 1 73 ? -8.119 4.295 0.932 1.00 90.12 73 GLY A C 1
ATOM 556 O O . GLY A 1 73 ? -8.678 4.145 2.016 1.00 90.12 73 GLY A O 1
ATOM 557 N N . MET A 1 74 ? -7.555 5.453 0.581 1.00 87.25 74 MET A N 1
ATOM 558 C CA . MET A 1 74 ? -7.510 6.615 1.470 1.00 87.25 74 MET A CA 1
ATOM 559 C C . MET A 1 74 ? -8.860 7.334 1.584 1.00 87.25 74 MET A C 1
ATOM 561 O O . MET A 1 74 ? -9.243 7.739 2.680 1.00 87.25 74 MET A O 1
ATOM 565 N N . ILE A 1 75 ? -9.617 7.433 0.487 1.00 90.94 75 ILE A N 1
ATOM 566 C CA . ILE A 1 75 ? -10.989 7.964 0.509 1.00 90.94 75 ILE A CA 1
ATOM 567 C C . ILE A 1 75 ? -11.883 7.056 1.359 1.00 90.94 75 ILE A C 1
ATOM 569 O O . ILE A 1 75 ? -12.591 7.543 2.234 1.00 90.94 75 ILE A O 1
ATOM 573 N N . LEU A 1 76 ? -11.809 5.737 1.157 1.00 89.38 76 LEU A N 1
ATOM 574 C CA . LEU A 1 76 ? -12.574 4.766 1.945 1.00 89.38 76 LEU A CA 1
ATOM 575 C C . LEU A 1 76 ? -12.198 4.807 3.430 1.00 89.38 76 LEU A C 1
ATOM 577 O O . LEU A 1 76 ? -13.082 4.734 4.281 1.00 89.38 76 LEU A O 1
ATOM 581 N N . ALA A 1 77 ? -10.914 4.991 3.749 1.00 87.56 77 ALA A N 1
ATOM 582 C CA . ALA A 1 77 ? -10.466 5.171 5.126 1.00 87.56 77 ALA A CA 1
ATOM 583 C C . ALA A 1 77 ? -11.074 6.424 5.782 1.00 87.56 77 ALA A C 1
ATOM 585 O O . ALA A 1 77 ? -11.378 6.387 6.969 1.00 87.56 77 ALA A O 1
ATOM 586 N N . SER A 1 78 ? -11.322 7.498 5.022 1.00 87.62 78 SER A N 1
ATOM 587 C CA . SER A 1 78 ? -11.973 8.711 5.542 1.00 87.62 78 SER A CA 1
ATOM 588 C C . SER A 1 78 ? -13.445 8.509 5.917 1.00 87.62 78 SER A C 1
ATOM 590 O O . SER A 1 78 ? -13.965 9.271 6.727 1.00 87.62 78 SER A O 1
ATOM 592 N N . PHE A 1 79 ? -14.122 7.518 5.333 1.00 86.81 79 PHE A N 1
ATOM 593 C CA . PHE A 1 79 ? -15.510 7.166 5.664 1.00 86.81 79 PHE A CA 1
ATOM 594 C C . PHE A 1 79 ? -15.604 5.990 6.647 1.00 86.81 79 PHE A C 1
ATOM 596 O O . PHE A 1 79 ? -16.702 5.534 6.972 1.00 86.81 79 PHE A O 1
ATOM 603 N N . ALA A 1 80 ? -14.469 5.462 7.108 1.00 82.19 80 ALA A N 1
ATOM 604 C CA . ALA A 1 80 ? -14.444 4.286 7.957 1.00 82.19 80 ALA A CA 1
ATOM 605 C C . ALA A 1 80 ? -14.871 4.631 9.391 1.00 82.19 80 ALA A C 1
ATOM 607 O O . ALA A 1 80 ? -14.167 5.313 10.127 1.00 82.19 80 ALA A O 1
ATOM 608 N N . THR A 1 81 ? -16.010 4.085 9.810 1.00 80.81 81 THR A N 1
ATOM 609 C CA . THR A 1 81 ? -16.559 4.225 11.171 1.00 80.81 81 THR A CA 1
ATOM 610 C C . THR A 1 81 ? -16.108 3.122 12.128 1.00 80.81 81 THR A C 1
ATOM 612 O O . THR A 1 81 ? -16.474 3.129 13.297 1.00 80.81 81 THR A O 1
ATOM 615 N N . ASN A 1 82 ? -15.324 2.153 11.646 1.00 82.25 82 ASN A N 1
ATOM 616 C CA . ASN A 1 82 ? -14.861 0.997 12.411 1.00 82.25 82 ASN A CA 1
ATOM 617 C C . ASN A 1 82 ? -13.374 0.735 12.157 1.00 82.25 82 ASN A C 1
ATOM 619 O O . ASN A 1 82 ? -12.914 0.821 11.015 1.00 82.25 82 ASN A O 1
ATOM 623 N N . ILE A 1 83 ? -12.647 0.277 13.181 1.00 82.19 83 ILE A N 1
ATOM 624 C CA . ILE A 1 83 ? -11.213 -0.034 13.057 1.00 82.19 83 ILE A CA 1
ATOM 625 C C . ILE A 1 83 ? -10.923 -1.143 12.035 1.00 82.19 83 ILE A C 1
ATOM 627 O O . ILE A 1 83 ? -9.937 -1.081 11.305 1.00 82.19 83 ILE A O 1
ATOM 631 N N . ILE A 1 84 ? -11.832 -2.114 11.897 1.00 85.75 84 ILE A N 1
ATOM 632 C CA . ILE A 1 84 ? -11.707 -3.198 10.911 1.00 85.75 84 ILE A CA 1
ATOM 633 C C . ILE A 1 84 ? -11.744 -2.656 9.479 1.00 85.75 84 ILE A C 1
ATOM 635 O O . ILE A 1 84 ? -10.977 -3.101 8.625 1.00 85.75 84 ILE A O 1
ATOM 639 N N . HIS A 1 85 ? -12.583 -1.650 9.217 1.00 88.69 85 HIS A N 1
ATOM 640 C CA . HIS A 1 85 ? -12.616 -1.000 7.908 1.00 88.69 85 HIS A CA 1
ATOM 641 C C . HIS A 1 85 ? -11.298 -0.279 7.625 1.00 88.69 85 HIS A C 1
ATOM 643 O O . HIS A 1 85 ? -10.813 -0.326 6.497 1.00 88.69 85 HIS A O 1
ATOM 649 N N . ILE A 1 86 ? -10.672 0.308 8.647 1.00 87.81 86 ILE A N 1
ATOM 650 C CA . ILE A 1 86 ? -9.359 0.948 8.523 1.00 87.81 86 ILE A CA 1
ATOM 651 C C . ILE A 1 86 ? -8.256 -0.087 8.255 1.00 87.81 86 ILE A C 1
ATOM 653 O O . ILE A 1 86 ? -7.407 0.163 7.399 1.00 87.81 86 ILE A O 1
ATOM 657 N N . TYR A 1 87 ? -8.289 -1.273 8.879 1.00 88.25 87 TYR A N 1
ATOM 658 C CA . TYR A 1 87 ? -7.356 -2.361 8.540 1.00 88.25 87 TYR A CA 1
ATOM 659 C C . TYR A 1 87 ? -7.460 -2.776 7.073 1.00 88.25 87 TYR A C 1
ATOM 661 O O . TYR A 1 87 ? -6.443 -2.912 6.391 1.00 88.25 87 TYR A O 1
ATOM 669 N N . LEU A 1 88 ? -8.682 -2.961 6.573 1.00 89.06 88 LEU A N 1
ATOM 670 C CA . LEU A 1 88 ? -8.903 -3.391 5.195 1.00 89.06 88 LEU A CA 1
ATOM 671 C C . LEU A 1 88 ? -8.554 -2.284 4.194 1.00 89.06 88 LEU A C 1
ATOM 673 O O . LEU A 1 88 ? -7.831 -2.533 3.231 1.00 89.06 88 LEU A O 1
ATOM 677 N N . CYS A 1 89 ? -9.004 -1.053 4.425 1.00 91.12 89 CYS A N 1
ATOM 678 C CA . CYS A 1 89 ? -8.774 0.048 3.493 1.00 91.12 89 CYS A CA 1
ATOM 679 C C . CYS A 1 89 ? -7.313 0.509 3.524 1.00 91.12 89 CYS A C 1
ATOM 681 O O . CYS A 1 89 ? -6.618 0.448 2.511 1.00 91.12 89 CYS A O 1
ATOM 683 N N . THR A 1 90 ? -6.808 0.913 4.688 1.00 88.12 90 THR A N 1
ATOM 684 C CA . THR A 1 90 ? -5.446 1.447 4.812 1.00 88.12 90 THR A CA 1
ATOM 685 C C . THR A 1 90 ? -4.398 0.342 4.745 1.00 88.12 90 THR A C 1
ATOM 687 O O . THR A 1 90 ? -3.380 0.507 4.080 1.00 88.12 90 THR A O 1
ATOM 690 N N . GLY A 1 91 ? -4.626 -0.798 5.396 1.00 87.44 91 GLY A N 1
ATOM 691 C CA . GLY A 1 91 ? -3.665 -1.902 5.394 1.00 87.44 91 GLY A CA 1
ATOM 692 C C . GLY A 1 91 ? -3.625 -2.636 4.056 1.00 87.44 91 GLY A C 1
ATOM 693 O O . GLY A 1 91 ? -2.573 -2.714 3.423 1.00 87.44 91 GLY A O 1
ATOM 694 N N . VAL A 1 92 ? -4.769 -3.159 3.606 1.00 90.06 92 VAL A N 1
ATOM 695 C CA . VAL A 1 92 ? -4.822 -4.046 2.432 1.00 90.06 92 VAL A CA 1
ATOM 696 C C . VAL A 1 92 ? -4.899 -3.264 1.124 1.00 90.06 92 VAL A C 1
ATOM 698 O O . VAL A 1 92 ? -4.024 -3.431 0.275 1.00 90.06 92 VAL A O 1
ATOM 701 N N . ILE A 1 93 ? -5.905 -2.402 0.945 1.00 91.06 93 ILE A N 1
ATOM 702 C CA . ILE A 1 93 ? -6.133 -1.699 -0.333 1.00 91.06 93 ILE A CA 1
ATOM 703 C C . ILE A 1 93 ? -4.989 -0.720 -0.615 1.00 91.06 93 ILE A C 1
ATOM 705 O O . ILE A 1 93 ? -4.354 -0.788 -1.672 1.00 91.06 93 ILE A O 1
ATOM 709 N N . THR A 1 94 ? -4.679 0.154 0.342 1.00 90.25 94 THR A N 1
ATOM 710 C CA . THR A 1 94 ? -3.601 1.133 0.176 1.00 90.25 94 THR A CA 1
ATOM 711 C C . THR A 1 94 ? -2.224 0.463 0.176 1.00 90.25 94 THR A C 1
ATOM 713 O O . THR A 1 94 ? -1.373 0.842 -0.629 1.00 90.25 94 THR A O 1
ATOM 716 N N . GLY A 1 95 ? -2.008 -0.579 0.989 1.00 88.88 95 GLY A N 1
ATOM 717 C CA . GLY A 1 95 ? -0.774 -1.375 0.968 1.00 88.88 95 GLY A CA 1
ATOM 718 C C . GLY A 1 95 ? -0.515 -2.049 -0.384 1.00 88.88 95 GLY A C 1
ATOM 719 O O . GLY A 1 95 ? 0.593 -1.952 -0.915 1.00 88.88 95 GLY A O 1
ATOM 720 N N . LEU A 1 96 ? -1.541 -2.650 -0.999 1.00 89.94 96 LEU A N 1
ATOM 721 C CA . LEU A 1 96 ? -1.460 -3.197 -2.361 1.00 89.94 96 LEU A CA 1
ATOM 722 C C . LEU A 1 96 ? -1.182 -2.112 -3.405 1.00 89.94 96 LEU A C 1
ATOM 724 O O . LEU A 1 96 ? -0.322 -2.294 -4.268 1.00 89.94 96 LEU A O 1
ATOM 728 N N . GLY A 1 97 ? -1.877 -0.974 -3.322 1.00 88.62 97 GLY A N 1
ATOM 729 C CA . GLY A 1 97 ? -1.664 0.154 -4.231 1.00 88.62 97 GLY A CA 1
ATOM 730 C C . GLY A 1 97 ? -0.231 0.696 -4.175 1.00 88.62 97 GLY A C 1
ATOM 731 O O . GLY A 1 97 ? 0.376 0.980 -5.213 1.00 88.62 97 GLY A O 1
ATOM 732 N N . LEU A 1 98 ? 0.348 0.779 -2.974 1.00 87.31 98 LEU A N 1
ATOM 733 C CA . LEU A 1 98 ? 1.744 1.175 -2.766 1.00 87.31 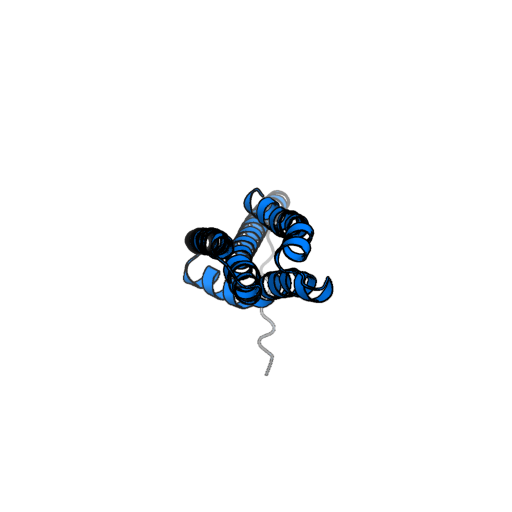98 LEU A CA 1
ATOM 734 C C . LEU A 1 98 ? 2.725 0.135 -3.305 1.00 87.31 98 LEU A C 1
ATOM 736 O O . LEU A 1 98 ? 3.701 0.509 -3.955 1.00 87.31 98 LEU A O 1
ATOM 740 N N . ALA A 1 99 ? 2.461 -1.156 -3.104 1.00 88.31 99 ALA A N 1
ATOM 741 C CA . ALA A 1 99 ? 3.322 -2.223 -3.612 1.00 88.31 99 ALA A CA 1
ATOM 742 C C . ALA A 1 99 ? 3.404 -2.219 -5.142 1.00 88.31 99 ALA A C 1
ATOM 744 O O . ALA A 1 99 ? 4.495 -2.250 -5.723 1.00 88.31 99 ALA A O 1
ATOM 745 N N . LEU A 1 100 ? 2.243 -2.067 -5.788 1.00 85.62 100 LEU A N 1
ATOM 746 C CA . LEU A 1 100 ? 2.119 -1.955 -7.240 1.00 85.62 100 LEU A CA 1
ATOM 747 C C . LEU A 1 100 ? 2.795 -0.697 -7.798 1.00 85.62 100 LEU A C 1
ATOM 749 O O . LEU A 1 100 ? 3.164 -0.685 -8.966 1.00 85.62 100 LEU A O 1
ATOM 753 N N . ASN A 1 101 ? 3.004 0.344 -6.989 1.00 86.44 101 ASN A N 1
ATOM 754 C CA . ASN A 1 101 ? 3.790 1.520 -7.375 1.00 86.44 101 ASN A CA 1
ATOM 755 C C . ASN A 1 101 ? 5.295 1.331 -7.143 1.00 86.44 101 ASN A C 1
ATOM 757 O O . ASN A 1 101 ? 6.120 1.728 -7.973 1.00 86.44 101 ASN A O 1
ATOM 761 N N . P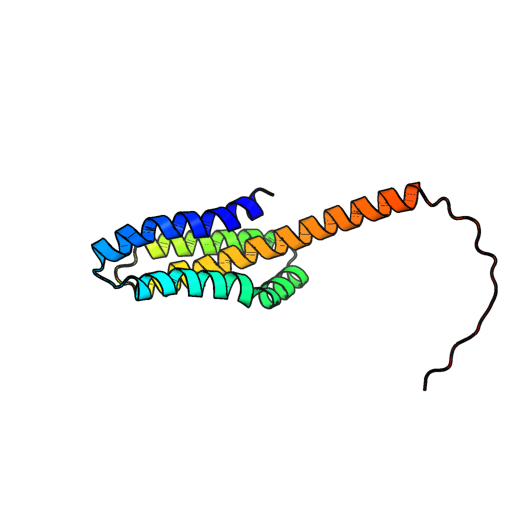HE A 1 102 ? 5.665 0.734 -6.013 1.00 83.62 102 PHE A N 1
ATOM 762 C CA . PHE A 1 102 ? 7.052 0.587 -5.591 1.00 83.62 102 PHE A CA 1
ATOM 763 C C . PHE A 1 102 ? 7.834 -0.370 -6.504 1.00 83.62 102 PHE A C 1
ATOM 765 O O . PHE A 1 102 ? 8.927 -0.028 -6.971 1.00 83.62 102 PHE A O 1
ATOM 772 N N . GLN A 1 103 ? 7.251 -1.525 -6.833 1.00 82.81 103 GLN A N 1
ATOM 773 C CA . GLN A 1 103 ? 7.910 -2.564 -7.627 1.00 82.81 103 GLN A CA 1
ATOM 774 C C . GLN A 1 103 ? 8.302 -2.122 -9.056 1.00 82.81 103 GLN A C 1
ATOM 776 O O . GLN A 1 103 ? 9.476 -2.261 -9.413 1.00 82.81 103 GLN A O 1
ATOM 781 N N . PRO A 1 104 ? 7.408 -1.553 -9.895 1.00 81.62 104 PRO A N 1
ATOM 782 C CA . PRO A 1 104 ? 7.786 -1.083 -11.230 1.00 81.62 104 PRO A CA 1
ATOM 783 C C . PRO A 1 104 ? 8.789 0.072 -11.189 1.00 81.62 104 PRO A C 1
ATOM 785 O O . PRO A 1 104 ? 9.628 0.168 -12.084 1.00 81.62 104 PRO A O 1
ATOM 788 N N . SER A 1 105 ? 8.758 0.920 -10.152 1.00 82.88 105 SER A N 1
ATOM 789 C CA . SER A 1 105 ? 9.755 1.983 -9.966 1.00 82.88 105 SER A CA 1
ATOM 790 C C . SER A 1 105 ? 11.159 1.396 -9.767 1.00 82.88 105 SER A C 1
ATOM 792 O O . SER A 1 105 ? 12.111 1.853 -10.404 1.00 82.88 105 SER A O 1
ATOM 794 N N . LEU A 1 106 ?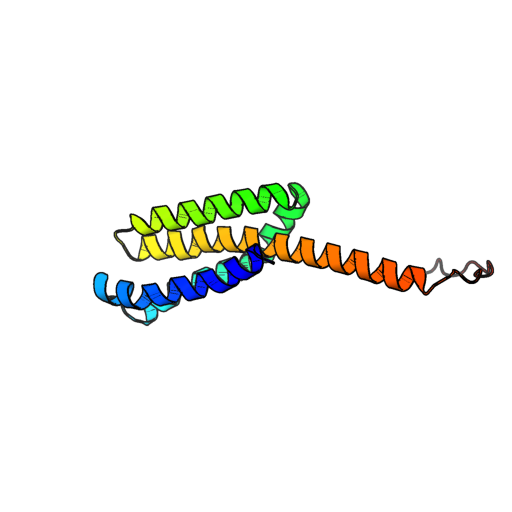 11.289 0.338 -8.953 1.00 81.56 106 LEU A N 1
ATOM 795 C CA . LEU A 1 106 ? 12.552 -0.388 -8.785 1.00 81.56 106 LEU A CA 1
ATOM 796 C C . LEU A 1 106 ? 12.997 -1.087 -10.071 1.00 81.56 106 LEU A C 1
ATOM 798 O O . LEU A 1 106 ? 14.164 -0.972 -10.440 1.00 81.56 106 LEU A O 1
ATOM 802 N N . ILE A 1 107 ? 12.088 -1.767 -10.776 1.00 82.94 107 ILE A N 1
ATOM 803 C CA . ILE A 1 107 ? 12.401 -2.459 -12.038 1.00 82.94 107 ILE A CA 1
ATOM 804 C C . ILE A 1 107 ? 12.889 -1.457 -13.094 1.00 82.94 107 ILE A C 1
ATOM 806 O O . ILE A 1 107 ? 13.915 -1.685 -13.732 1.00 82.94 107 ILE A O 1
ATOM 810 N N . MET A 1 108 ? 12.200 -0.322 -13.254 1.00 79.56 108 MET A N 1
ATOM 811 C CA . MET A 1 108 ? 12.602 0.748 -14.175 1.00 79.56 108 MET A CA 1
ATOM 812 C C . MET A 1 108 ? 13.973 1.321 -13.822 1.00 79.56 108 MET A C 1
ATOM 814 O O . MET A 1 108 ? 14.804 1.514 -14.708 1.00 79.56 108 MET A O 1
ATOM 818 N N . LEU A 1 109 ? 14.225 1.574 -12.535 1.00 81.19 109 LEU A N 1
ATOM 819 C CA . LEU A 1 109 ? 15.510 2.080 -12.062 1.00 81.19 109 LEU A CA 1
ATOM 820 C C . LEU A 1 109 ? 16.636 1.075 -12.332 1.00 81.19 109 LEU A C 1
ATOM 822 O O . LEU A 1 109 ? 17.700 1.455 -12.818 1.00 81.19 109 LEU A O 1
ATOM 826 N N . ASN A 1 110 ? 16.388 -0.207 -12.056 1.00 80.19 110 ASN A N 1
ATOM 827 C CA . ASN A 1 110 ? 17.356 -1.275 -12.263 1.00 80.19 110 ASN A CA 1
ATOM 828 C C . ASN A 1 110 ? 17.686 -1.436 -13.752 1.00 80.19 110 ASN A C 1
ATOM 830 O O . ASN A 1 110 ? 18.859 -1.455 -14.108 1.00 80.19 110 ASN A O 1
ATOM 834 N N . ARG A 1 111 ? 16.673 -1.413 -14.633 1.00 76.12 111 ARG A N 1
ATOM 835 C CA . ARG A 1 111 ? 16.871 -1.406 -16.093 1.00 76.12 111 ARG A CA 1
ATOM 836 C C . ARG A 1 111 ? 17.683 -0.197 -16.550 1.00 76.12 111 ARG A C 1
ATOM 838 O O . ARG A 1 111 ? 18.652 -0.366 -17.276 1.00 76.12 111 ARG A O 1
ATOM 845 N N . TYR A 1 112 ? 17.354 1.000 -16.067 1.00 74.44 112 TYR A N 1
ATOM 846 C CA . TYR A 1 112 ? 18.056 2.230 -16.442 1.00 74.44 112 TYR A CA 1
ATOM 847 C C . TYR A 1 112 ? 19.542 2.214 -16.041 1.00 74.44 112 TYR A C 1
ATOM 849 O O . TYR A 1 112 ? 20.412 2.580 -16.833 1.00 74.44 112 TYR A O 1
ATOM 857 N N . PHE A 1 113 ? 19.864 1.751 -14.828 1.00 72.19 113 PHE A N 1
ATOM 858 C CA . PHE A 1 113 ? 21.256 1.609 -14.385 1.00 72.19 113 PHE A CA 1
ATOM 859 C C . PHE A 1 113 ? 21.974 0.430 -15.051 1.00 72.19 113 PHE A C 1
ATOM 861 O O . PHE A 1 113 ? 23.160 0.543 -15.364 1.00 72.19 113 PHE A O 1
ATOM 868 N N . SER A 1 114 ? 21.270 -0.676 -15.295 1.00 69.06 114 SER A N 1
ATOM 869 C CA . SER A 1 114 ? 21.796 -1.836 -16.017 1.00 69.06 114 SER A CA 1
ATOM 870 C C . SER A 1 114 ? 22.007 -1.566 -17.501 1.00 69.06 114 SER A C 1
ATOM 872 O O . SER A 1 114 ? 22.704 -2.347 -18.124 1.00 69.06 114 SER A O 1
ATOM 874 N N . GLU A 1 115 ? 21.432 -0.515 -18.080 1.00 64.81 115 GLU A N 1
ATOM 875 C CA . GLU A 1 115 ? 21.685 -0.106 -19.466 1.00 64.81 115 GLU A CA 1
ATOM 876 C C . GLU A 1 115 ? 22.858 0.885 -19.531 1.00 64.81 115 GLU A C 1
ATOM 878 O O . GLU A 1 115 ? 23.757 0.755 -20.362 1.00 64.81 115 GLU A O 1
ATOM 883 N N . LYS A 1 116 ? 22.938 1.816 -18.570 1.00 59.97 116 LYS A N 1
ATOM 884 C CA . LYS A 1 116 ? 24.045 2.783 -18.483 1.00 59.97 116 LYS A CA 1
ATOM 885 C C . LYS A 1 116 ? 25.390 2.176 -18.066 1.00 59.97 116 LYS A C 1
ATOM 887 O O . LYS A 1 116 ? 26.425 2.663 -18.510 1.00 59.97 116 LYS A O 1
ATOM 892 N N . ARG A 1 117 ? 25.403 1.117 -17.246 1.00 56.25 117 ARG A N 1
ATOM 893 C CA . ARG A 1 117 ? 26.635 0.401 -16.854 1.00 56.25 117 ARG A CA 1
ATOM 894 C C . ARG A 1 117 ? 27.334 -0.334 -18.020 1.00 56.25 117 ARG A C 1
ATOM 896 O O . ARG A 1 117 ? 28.531 -0.128 -18.184 1.00 56.25 117 ARG A O 1
ATOM 903 N N . PRO A 1 118 ? 26.661 -1.149 -18.855 1.00 55.62 118 PRO A N 1
ATOM 904 C CA . PRO A 1 118 ? 27.293 -1.806 -19.996 1.00 55.62 118 PRO A CA 1
ATOM 905 C C . PRO A 1 118 ? 27.631 -0.847 -21.139 1.00 55.62 118 PRO A C 1
ATOM 907 O O . PRO A 1 118 ? 28.576 -1.130 -21.860 1.00 55.62 118 PRO A O 1
ATOM 910 N N . LEU A 1 119 ? 26.940 0.291 -21.292 1.00 57.06 119 LEU A N 1
ATOM 911 C CA . LEU A 1 119 ? 27.368 1.345 -22.225 1.00 57.06 119 LEU A CA 1
ATOM 912 C C . LEU A 1 119 ? 28.728 1.946 -21.823 1.00 57.06 119 LEU A C 1
ATOM 914 O O . LEU A 1 119 ? 29.563 2.183 -22.691 1.00 57.06 119 LEU A O 1
ATOM 918 N N . ALA A 1 120 ? 28.982 2.127 -20.522 1.00 53.09 120 ALA A N 1
ATOM 919 C CA . ALA A 1 120 ? 30.295 2.539 -20.021 1.00 53.09 120 ALA A CA 1
ATOM 920 C C . ALA A 1 120 ? 31.352 1.431 -20.207 1.00 53.09 120 ALA A C 1
ATOM 922 O O . ALA A 1 120 ? 32.394 1.68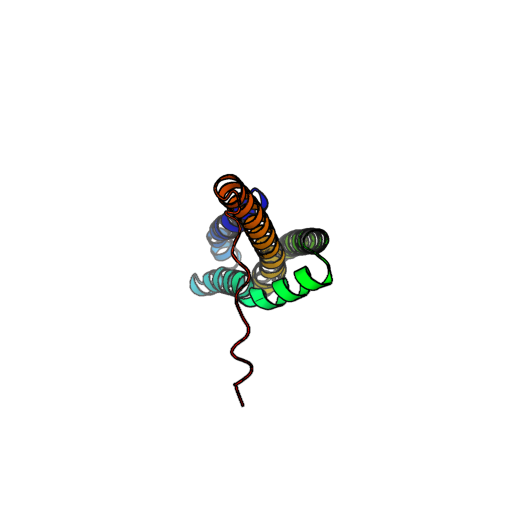1 -20.806 1.00 53.09 120 ALA A O 1
ATOM 923 N N . ASN A 1 121 ? 31.043 0.186 -19.819 1.00 56.75 121 ASN A N 1
ATOM 924 C CA . ASN A 1 121 ? 31.966 -0.948 -19.991 1.00 56.75 121 ASN A CA 1
ATOM 925 C C . ASN A 1 121 ? 32.248 -1.277 -21.475 1.00 56.75 121 ASN A C 1
ATOM 927 O O . ASN A 1 121 ? 33.324 -1.766 -21.816 1.00 56.75 121 ASN A O 1
ATOM 931 N N . GLY A 1 122 ? 31.286 -1.032 -22.369 1.00 55.41 122 GLY A N 1
ATOM 932 C CA . GLY A 1 122 ? 31.396 -1.257 -23.814 1.00 55.41 122 GLY A CA 1
ATOM 933 C C . GLY A 1 122 ? 32.232 -0.198 -24.534 1.00 55.41 122 GLY A C 1
ATOM 934 O O . GLY A 1 122 ? 32.875 -0.504 -25.534 1.00 55.41 122 GLY A O 1
ATOM 935 N N . LEU A 1 123 ? 32.287 1.029 -24.006 1.00 53.81 123 LEU A N 1
ATOM 936 C CA . LEU A 1 123 ? 33.202 2.067 -24.494 1.00 53.81 123 LEU A CA 1
ATOM 937 C C . LEU A 1 123 ? 34.652 1.814 -24.047 1.00 53.81 123 LEU A C 1
ATOM 939 O O . LEU A 1 123 ? 35.582 2.160 -24.774 1.00 53.81 123 LEU A O 1
ATOM 943 N N . GLU A 1 124 ? 34.856 1.156 -22.903 1.00 50.59 124 GLU A N 1
ATOM 944 C CA . GLU A 1 124 ? 36.184 0.724 -22.439 1.00 50.59 124 GLU A CA 1
ATOM 945 C C . GLU A 1 124 ? 36.690 -0.532 -23.170 1.00 50.59 124 GLU A C 1
ATOM 947 O O . GLU A 1 124 ? 37.897 -0.734 -23.322 1.00 50.59 124 GLU A O 1
ATOM 952 N N . THR A 1 125 ? 35.785 -1.364 -23.692 1.00 49.03 125 THR A N 1
ATOM 953 C CA . THR A 1 125 ? 36.127 -2.585 -24.430 1.00 49.03 125 THR A CA 1
ATOM 954 C C . THR A 1 125 ? 35.951 -2.406 -25.935 1.00 49.03 125 THR A C 1
ATOM 956 O O . THR A 1 125 ? 35.048 -2.959 -26.558 1.00 49.03 125 THR A O 1
ATOM 959 N N . LYS A 1 126 ? 36.915 -1.728 -26.575 1.00 44.84 126 LYS A N 1
ATOM 960 C CA . LYS A 1 126 ? 37.225 -2.050 -27.978 1.00 44.84 126 LYS A CA 1
ATOM 961 C C . LYS A 1 126 ? 37.418 -3.574 -28.069 1.00 44.84 126 LYS A C 1
ATOM 963 O O . LYS A 1 126 ? 38.285 -4.096 -27.360 1.00 44.84 126 LYS A O 1
ATOM 968 N N . PRO A 1 127 ? 36.659 -4.310 -28.897 1.00 44.94 127 PRO A N 1
ATOM 969 C CA . PRO A 1 127 ? 36.858 -5.742 -29.026 1.00 44.94 127 PRO A CA 1
ATOM 970 C C . PRO A 1 127 ? 38.236 -5.972 -29.652 1.00 44.94 127 PRO A C 1
ATOM 972 O O . PRO A 1 127 ? 38.451 -5.698 -30.831 1.00 44.94 127 PRO A O 1
ATOM 975 N N . LYS A 1 128 ? 39.197 -6.474 -28.867 1.00 45.09 128 LYS A N 1
ATOM 976 C CA . LYS A 1 128 ? 40.348 -7.169 -29.453 1.00 45.09 128 LYS A CA 1
ATOM 977 C C . LYS A 1 128 ? 39.788 -8.388 -30.202 1.00 45.09 128 LYS A C 1
ATOM 979 O O . LYS A 1 128 ? 38.949 -9.088 -29.626 1.00 45.09 128 LYS A O 1
ATOM 984 N N . PRO A 1 129 ? 40.188 -8.639 -31.460 1.00 40.06 129 PRO A N 1
ATOM 985 C CA . PRO A 1 129 ? 39.651 -9.750 -32.233 1.00 40.06 129 PRO A CA 1
ATOM 986 C C . PRO A 1 129 ? 39.985 -11.056 -31.508 1.00 40.06 129 PRO A C 1
ATOM 988 O O . PRO A 1 129 ? 41.153 -11.395 -31.330 1.00 40.06 129 PRO A O 1
ATOM 991 N N . LYS A 1 130 ? 38.955 -11.769 -31.039 1.00 46.81 130 LYS A N 1
ATOM 992 C CA . LYS A 1 130 ? 39.118 -13.126 -30.512 1.00 46.81 130 LYS A CA 1
ATOM 993 C C . LYS A 1 130 ? 39.418 -14.050 -31.699 1.00 46.81 130 LYS A C 1
ATOM 995 O O . LYS A 1 130 ? 38.607 -14.078 -32.629 1.00 46.81 130 LYS A O 1
ATOM 1000 N N . PRO A 1 131 ? 40.541 -14.788 -31.711 1.00 42.88 131 PRO A N 1
ATOM 1001 C CA . PRO A 1 131 ? 40.781 -15.775 -32.750 1.00 42.88 131 PRO A CA 1
ATOM 1002 C C . PRO A 1 131 ? 39.756 -16.907 -32.611 1.00 42.88 131 PRO A C 1
ATOM 1004 O O . PRO A 1 131 ? 39.531 -17.429 -31.521 1.00 42.88 131 PRO A O 1
ATOM 1007 N N . LYS A 1 132 ? 39.114 -17.256 -33.730 1.00 49.06 132 LYS A N 1
ATOM 1008 C CA . LYS A 1 132 ? 38.309 -18.472 -33.887 1.00 49.06 132 LYS A CA 1
ATOM 1009 C C . LYS A 1 132 ? 39.173 -19.701 -33.590 1.00 49.06 132 LYS A C 1
ATOM 1011 O O . LYS A 1 132 ? 39.962 -20.080 -34.440 1.00 49.06 132 LYS A O 1
ATOM 1016 N N . LEU A 1 133 ? 38.980 -20.334 -32.444 1.00 45.34 133 LEU A N 1
ATOM 1017 C CA . LEU A 1 133 ? 39.298 -21.736 -32.150 1.00 45.34 133 LEU A CA 1
ATOM 1018 C C . LEU A 1 133 ? 38.411 -22.097 -30.949 1.00 45.34 133 LEU A C 1
ATOM 1020 O O . LEU A 1 133 ? 38.322 -21.302 -30.022 1.00 45.34 133 LEU A O 1
ATOM 1024 N N . LEU A 1 134 ? 37.747 -23.231 -30.818 1.00 44.56 134 LEU A N 1
ATOM 1025 C CA . LEU A 1 134 ? 37.431 -24.382 -31.653 1.00 44.56 134 LEU A CA 1
ATOM 1026 C C . LEU A 1 134 ? 36.360 -25.120 -30.821 1.00 44.56 134 LEU A C 1
ATOM 1028 O O . LEU A 1 134 ? 36.314 -24.949 -29.598 1.00 44.56 134 LEU A O 1
ATOM 1032 N N . ASP A 1 135 ? 35.493 -25.882 -31.478 1.00 49.41 135 ASP A N 1
ATOM 1033 C CA . ASP A 1 135 ? 34.595 -26.859 -30.863 1.00 49.41 135 ASP A CA 1
ATOM 1034 C C . ASP A 1 135 ? 35.233 -27.575 -29.671 1.00 49.41 135 ASP A C 1
ATOM 1036 O O . ASP A 1 135 ? 36.347 -28.056 -29.799 1.00 49.41 135 ASP A O 1
ATOM 1040 N N . PHE A 1 136 ? 34.528 -27.660 -28.544 1.00 46.94 136 PHE A N 1
ATOM 1041 C CA . PHE A 1 136 ? 34.435 -28.846 -27.685 1.00 46.94 136 PHE A CA 1
ATOM 1042 C C . PHE A 1 136 ? 33.597 -28.464 -26.464 1.00 46.94 136 PHE A C 1
ATOM 1044 O O . PHE A 1 136 ? 34.006 -27.635 -25.657 1.00 46.94 136 PHE A O 1
ATOM 1051 N N . THR A 1 137 ? 32.393 -29.031 -26.372 1.00 47.50 137 THR A N 1
ATOM 1052 C CA . THR A 1 137 ? 31.766 -29.676 -25.192 1.00 47.50 137 THR A CA 1
ATOM 1053 C C . THR A 1 137 ? 30.243 -29.717 -25.404 1.00 47.50 137 THR A C 1
ATOM 1055 O O . THR A 1 137 ? 29.444 -29.239 -24.605 1.00 47.50 137 THR A O 1
ATOM 1058 N N . VAL A 1 138 ? 29.841 -30.321 -26.526 1.00 50.12 138 VAL A N 1
ATOM 1059 C CA . VAL A 1 138 ? 28.720 -31.263 -26.532 1.00 50.12 138 VAL A CA 1
ATOM 1060 C C . VAL A 1 138 ? 29.197 -32.437 -25.679 1.00 50.12 138 VAL A C 1
ATOM 1062 O O . VAL A 1 138 ? 29.976 -33.235 -26.173 1.00 50.12 138 VAL A O 1
ATOM 1065 N N . PHE A 1 139 ? 28.878 -32.456 -24.386 1.00 45.34 139 PHE A N 1
ATOM 1066 C CA . PHE A 1 139 ? 28.882 -33.652 -23.528 1.00 45.34 139 PHE A CA 1
ATOM 1067 C C . PHE A 1 139 ? 28.308 -33.259 -22.163 1.00 45.34 139 PHE A C 1
ATOM 1069 O O . PHE A 1 139 ? 29.028 -32.817 -21.266 1.00 45.34 139 PHE A O 1
ATOM 1076 N N . ARG A 1 140 ? 26.984 -33.366 -22.035 1.00 38.25 140 ARG A N 1
ATOM 1077 C CA . ARG A 1 140 ? 26.310 -33.510 -20.744 1.00 38.25 140 ARG A CA 1
ATOM 1078 C C . ARG A 1 140 ? 24.961 -34.202 -20.957 1.00 38.25 140 ARG A C 1
ATOM 1080 O O . ARG A 1 140 ? 23.922 -33.552 -20.914 1.00 38.25 140 ARG A O 1
ATOM 1087 N N . ASP A 1 141 ? 25.046 -35.496 -21.256 1.00 40.12 141 ASP A N 1
ATOM 1088 C CA . ASP A 1 141 ? 24.182 -36.498 -20.621 1.00 40.12 141 ASP A CA 1
ATOM 1089 C C . ASP A 1 141 ? 24.846 -36.898 -19.294 1.00 40.12 141 ASP A C 1
ATOM 1091 O O . ASP A 1 141 ? 26.100 -37.000 -19.287 1.00 40.12 141 ASP A O 1
#

Secondary structure (DSSP, 8-state):
-HHHHHHHHHHHHHHHHHHHHHHHH---HHHHHHHHHHHHHHHHHTHHHHHHHHHHH-HHHHHHHHHHHHHHHHHHHHT--SHHHHIIIIIIIHHHHHHHHHHHHHHHHHHHHHHHHHHHHHHH-----------------

Foldseek 3Di:
DVLQVCLVVVLVVLVVCLVVVCVPVVDDPVLSVLLSVLLVCLLVVCLVVLVVCCVPPNLVVLLVVLVVQLVQLVVQCVVDPDSVSVSCSRRPSNSNSSSSSNNSVVVVVCVVVVVVVVVVVVVVDPDPDDDDDDDDDPDDD

Organism: Cyprinus carpio (NCBI:txid7962)